Protein AF-A0A069I637-F1 (afdb_monomer_lite)

Sequence (78 aa):
MGLVAAGEGISIVPSSVHGLKRDDISYKELDDPNLVSPIIMSTRSLDETEEISAMLDMIYRLYEEERLDFLPPGKEPI

Secondary structure (DSSP, 8-state):
-HHHHTTS------GGGGGS--TT--------TT----------TT---HHHHHHHHHHHHHHHHTT---PPTT----

Structure (mmCIF, N/CA/C/O backbone):
data_AF-A0A069I637-F1
#
_entry.id   AF-A0A069I637-F1
#
loop_
_atom_site.group_PDB
_atom_site.id
_atom_site.type_symbol
_atom_site.label_atom_id
_atom_site.label_alt_id
_atom_site.label_comp_id
_atom_site.label_asym_id
_atom_site.label_entity_id
_atom_site.label_seq_id
_atom_site.pdbx_PDB_ins_code
_atom_site.Cartn_x
_atom_site.Cartn_y
_atom_site.Cartn_z
_atom_site.occupancy
_atom_site.B_iso_or_equiv
_atom_site.auth_seq_id
_atom_site.auth_comp_id
_atom_site.auth_asym_id
_atom_site.auth_atom_id
_atom_site.pdbx_PDB_model_num
ATOM 1 N N . MET A 1 1 ? 14.306 -4.064 -9.533 1.00 74.94 1 MET A N 1
ATOM 2 C CA . MET A 1 1 ? 14.261 -3.299 -10.801 1.00 74.94 1 MET A CA 1
ATOM 3 C C . MET A 1 1 ? 15.606 -3.230 -11.509 1.00 74.94 1 MET A C 1
ATOM 5 O O . MET A 1 1 ? 15.635 -3.585 -12.671 1.00 74.94 1 MET A O 1
ATOM 9 N N . GLY A 1 2 ? 16.718 -2.868 -10.850 1.00 82.19 2 GLY A N 1
ATOM 10 C CA . GLY A 1 2 ? 18.032 -2.773 -11.521 1.00 82.19 2 GLY A CA 1
ATOM 11 C C . GLY A 1 2 ? 18.484 -4.036 -12.273 1.00 82.19 2 GLY A C 1
ATOM 12 O O . GLY A 1 2 ? 18.971 -3.923 -13.386 1.00 82.19 2 GLY A O 1
ATOM 13 N N . LEU A 1 3 ? 18.252 -5.231 -11.71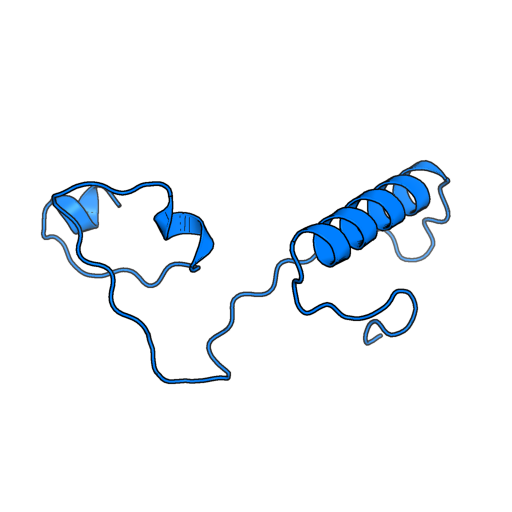6 1.00 87.00 3 LEU A N 1
ATOM 14 C CA . LEU A 1 3 ? 18.569 -6.498 -12.397 1.00 87.00 3 LEU A CA 1
ATOM 15 C C . LEU A 1 3 ? 17.608 -6.823 -13.555 1.00 87.00 3 LEU A C 1
ATOM 17 O O . LEU A 1 3 ? 18.029 -7.372 -14.563 1.00 87.00 3 LEU A O 1
ATOM 21 N N . VAL A 1 4 ? 16.334 -6.430 -13.441 1.00 89.31 4 VAL A N 1
ATOM 22 C CA . VAL A 1 4 ? 15.350 -6.564 -14.532 1.00 89.31 4 VAL A CA 1
ATOM 23 C C . VAL A 1 4 ? 15.737 -5.645 -15.695 1.00 89.31 4 VAL A C 1
ATOM 25 O O . VAL A 1 4 ? 15.797 -6.093 -16.832 1.00 89.31 4 VAL A O 1
ATOM 28 N N . ALA A 1 5 ? 16.099 -4.393 -15.396 1.00 86.12 5 ALA A N 1
ATOM 29 C CA . ALA A 1 5 ? 16.645 -3.438 -16.363 1.00 86.12 5 ALA A CA 1
ATOM 30 C C . ALA A 1 5 ? 17.956 -3.917 -17.013 1.00 86.12 5 ALA A C 1
ATOM 32 O O . ALA A 1 5 ? 18.203 -3.643 -18.182 1.00 86.12 5 ALA A O 1
ATOM 33 N N . ALA A 1 6 ? 18.791 -4.655 -16.275 1.00 89.00 6 ALA A N 1
ATOM 34 C CA . ALA A 1 6 ? 20.019 -5.252 -16.801 1.00 89.00 6 ALA A CA 1
ATOM 35 C C . ALA A 1 6 ? 19.779 -6.498 -17.679 1.00 89.00 6 ALA A C 1
ATOM 37 O O . ALA A 1 6 ? 20.731 -7.021 -18.250 1.00 89.00 6 ALA A O 1
ATOM 38 N N . GLY A 1 7 ? 18.533 -6.971 -17.807 1.00 86.62 7 GLY A N 1
ATOM 39 C CA . GLY A 1 7 ? 18.184 -8.130 -18.631 1.00 86.62 7 GLY A CA 1
ATOM 40 C C . GLY A 1 7 ? 18.362 -9.490 -17.948 1.00 86.62 7 GLY A C 1
ATOM 41 O O . GLY A 1 7 ? 18.267 -10.512 -18.620 1.00 86.62 7 GLY A O 1
ATOM 42 N N . GLU A 1 8 ? 18.570 -9.532 -16.628 1.00 93.50 8 GLU A N 1
ATOM 43 C CA . GLU A 1 8 ? 18.807 -10.784 -15.886 1.00 93.50 8 GLU A CA 1
ATOM 44 C C . GLU A 1 8 ? 17.539 -11.640 -15.712 1.00 93.50 8 GLU A C 1
ATOM 46 O O . GLU A 1 8 ? 17.618 -12.822 -15.382 1.00 93.50 8 GLU A O 1
ATOM 51 N N . GLY A 1 9 ? 16.349 -11.068 -15.917 1.00 92.44 9 GLY A N 1
ATOM 52 C CA . GLY A 1 9 ? 15.096 -11.814 -15.820 1.00 92.44 9 GLY A CA 1
ATOM 53 C C . GLY A 1 9 ? 13.861 -10.945 -15.608 1.00 92.44 9 GLY A C 1
ATOM 54 O O . GLY A 1 9 ? 13.848 -9.759 -15.935 1.00 92.44 9 GLY A O 1
ATOM 55 N N . ILE A 1 10 ? 12.814 -11.556 -15.046 1.00 92.81 10 ILE A N 1
ATOM 56 C CA . ILE A 1 10 ? 11.515 -10.926 -14.768 1.00 92.81 10 ILE A CA 1
ATOM 57 C C . ILE A 1 10 ? 11.235 -10.867 -13.262 1.00 92.81 10 ILE A C 1
ATOM 59 O O . ILE A 1 10 ? 11.753 -11.672 -12.492 1.00 92.81 10 ILE A O 1
ATOM 63 N N . SER A 1 11 ? 10.382 -9.933 -12.843 1.00 91.81 11 SER A N 1
ATOM 64 C CA . SER A 1 11 ? 9.883 -9.836 -11.467 1.00 91.81 11 SER A CA 1
ATOM 65 C C . SER A 1 11 ? 8.393 -9.522 -11.482 1.00 91.81 11 SER A C 1
ATOM 67 O O . SER A 1 11 ? 7.945 -8.711 -12.289 1.00 91.81 11 SER A O 1
ATOM 69 N N . ILE A 1 12 ? 7.647 -10.117 -10.554 1.00 91.56 12 ILE A N 1
ATOM 70 C CA . ILE A 1 12 ? 6.268 -9.718 -10.256 1.00 91.56 12 ILE A CA 1
ATOM 71 C C . ILE A 1 12 ? 6.340 -8.600 -9.218 1.00 91.56 12 ILE A C 1
ATOM 73 O O . ILE A 1 12 ? 7.109 -8.697 -8.260 1.00 91.56 12 ILE A O 1
ATOM 77 N N . VAL A 1 13 ? 5.595 -7.521 -9.436 1.00 90.62 13 VAL A N 1
ATOM 78 C CA . VAL A 1 13 ? 5.562 -6.361 -8.541 1.00 90.62 13 VAL A CA 1
ATOM 79 C C . VAL A 1 13 ? 4.121 -5.883 -8.363 1.00 90.62 13 VAL A C 1
ATOM 81 O O . VAL A 1 13 ? 3.327 -6.028 -9.292 1.00 90.62 13 VAL A O 1
ATOM 84 N N . PRO A 1 14 ? 3.770 -5.289 -7.210 1.00 90.50 14 PRO A N 1
ATOM 85 C CA . PRO A 1 14 ? 2.497 -4.596 -7.057 1.00 90.50 14 PRO A CA 1
ATOM 86 C C . PRO A 1 14 ? 2.381 -3.416 -8.030 1.00 90.50 14 PRO A C 1
ATOM 88 O O . PRO A 1 14 ? 3.382 -2.784 -8.381 1.00 90.50 14 PRO A O 1
ATOM 91 N N . SER A 1 15 ? 1.149 -3.060 -8.398 1.00 87.12 15 SER A N 1
ATOM 92 C CA . SER A 1 15 ? 0.848 -1.921 -9.279 1.00 87.12 15 SER A CA 1
ATOM 93 C C . SER A 1 15 ? 1.402 -0.587 -8.760 1.00 87.12 15 SER A C 1
ATOM 95 O O . SER A 1 15 ? 1.774 0.278 -9.550 1.00 87.12 15 SER A O 1
ATOM 97 N N . SER A 1 16 ? 1.558 -0.434 -7.442 1.00 84.75 16 SER A N 1
ATOM 98 C CA . SER A 1 16 ? 2.141 0.761 -6.815 1.00 84.75 16 SER A CA 1
ATOM 99 C C . SER A 1 16 ? 3.598 1.034 -7.220 1.00 84.75 16 SER A C 1
ATOM 101 O O . SER A 1 16 ? 4.045 2.180 -7.171 1.00 84.75 16 SER A O 1
ATOM 103 N N . VAL A 1 17 ? 4.343 0.022 -7.688 1.00 83.88 17 VAL A N 1
ATOM 104 C CA . VAL A 1 17 ? 5.740 0.173 -8.145 1.00 83.88 17 VAL A CA 1
ATOM 105 C C . VAL A 1 17 ? 5.828 0.873 -9.507 1.00 83.88 17 VAL A C 1
ATOM 107 O O . VAL A 1 17 ? 6.884 1.397 -9.863 1.00 83.88 17 VAL A O 1
ATOM 110 N N . HIS A 1 18 ? 4.717 0.972 -10.245 1.00 75.12 18 HIS A N 1
ATOM 111 C CA . HIS A 1 18 ? 4.674 1.585 -11.573 1.00 75.12 18 HIS A CA 1
ATOM 112 C C . HIS A 1 18 ? 5.146 3.055 -11.562 1.00 75.12 18 HIS A C 1
ATOM 114 O O . HIS A 1 18 ? 5.676 3.530 -12.562 1.00 75.12 18 HIS A O 1
ATOM 120 N N . GLY A 1 19 ? 5.042 3.770 -10.433 1.00 67.12 19 GLY A N 1
ATOM 121 C CA . GLY A 1 19 ? 5.543 5.146 -10.282 1.00 67.12 19 GLY A CA 1
ATOM 122 C C . GLY A 1 19 ? 7.065 5.300 -10.441 1.00 67.12 19 GLY A C 1
ATOM 123 O O . GLY A 1 19 ? 7.542 6.383 -10.769 1.00 67.12 19 GLY A O 1
ATOM 124 N N . LEU A 1 20 ? 7.834 4.216 -10.296 1.00 67.38 20 LEU A N 1
ATOM 125 C CA . LEU A 1 20 ? 9.281 4.170 -10.542 1.00 67.38 20 LEU A CA 1
ATOM 126 C C . LEU A 1 20 ? 9.584 3.859 -12.017 1.00 67.38 20 LEU A C 1
ATOM 128 O O . LEU A 1 20 ? 10.408 2.989 -12.318 1.00 67.38 20 LEU A O 1
ATOM 132 N N . LYS A 1 21 ? 8.889 4.530 -12.948 1.00 63.78 21 LYS A N 1
ATOM 133 C CA . LYS A 1 21 ? 9.092 4.322 -14.388 1.00 63.78 21 LYS A CA 1
ATOM 134 C C . LYS A 1 21 ? 10.556 4.561 -14.743 1.00 63.78 21 LYS A C 1
ATOM 136 O O . LYS A 1 21 ? 11.090 5.648 -14.541 1.00 63.78 21 LYS A O 1
ATOM 141 N N . ARG A 1 22 ? 11.179 3.529 -15.301 1.00 70.62 22 ARG A N 1
ATOM 142 C CA . ARG A 1 22 ? 12.397 3.647 -16.088 1.00 70.62 22 ARG A CA 1
ATOM 143 C C . ARG A 1 22 ? 12.074 3.229 -17.510 1.00 70.62 22 ARG A C 1
ATOM 145 O O . ARG A 1 22 ? 11.308 2.288 -17.707 1.00 70.62 22 ARG A O 1
ATOM 152 N N . ASP A 1 23 ? 12.678 3.911 -18.471 1.00 73.81 23 ASP A N 1
ATOM 153 C CA . ASP A 1 23 ? 12.434 3.673 -19.896 1.00 73.81 23 ASP A CA 1
ATOM 154 C C . ASP A 1 23 ? 12.898 2.276 -20.353 1.00 73.81 23 ASP A C 1
ATOM 156 O O . ASP A 1 23 ? 12.455 1.780 -21.385 1.00 73.81 23 ASP A O 1
ATOM 160 N N . ASP A 1 24 ? 13.764 1.624 -19.570 1.00 82.38 24 ASP A N 1
ATOM 161 C CA . ASP A 1 24 ? 14.330 0.297 -19.830 1.00 82.38 24 ASP A CA 1
ATOM 162 C C . ASP A 1 24 ? 13.491 -0.869 -19.273 1.00 82.38 24 ASP A C 1
ATOM 164 O O . ASP A 1 24 ? 13.884 -2.028 -19.414 1.00 82.38 24 ASP A O 1
ATOM 168 N N . ILE A 1 25 ? 12.327 -0.604 -18.664 1.00 86.94 25 ILE A N 1
ATOM 169 C CA . ILE A 1 25 ? 11.460 -1.642 -18.091 1.00 86.94 25 ILE A CA 1
ATOM 170 C C . ILE A 1 25 ? 10.045 -1.540 -18.660 1.00 86.94 25 ILE A C 1
ATOM 172 O O . ILE A 1 25 ? 9.369 -0.520 -18.548 1.00 86.94 25 ILE A O 1
ATOM 176 N N . SER A 1 26 ? 9.566 -2.653 -19.217 1.00 87.88 26 SER A N 1
ATOM 177 C CA . SER A 1 26 ? 8.169 -2.817 -19.623 1.00 87.88 26 SER A CA 1
ATOM 178 C C . SER A 1 26 ? 7.371 -3.515 -18.525 1.00 87.88 26 SER A C 1
ATOM 180 O O . SER A 1 26 ? 7.770 -4.572 -18.038 1.00 87.88 26 SER A O 1
ATOM 182 N N . TYR A 1 27 ? 6.222 -2.945 -18.166 1.00 89.50 27 TYR A N 1
ATOM 183 C CA . TYR A 1 27 ? 5.264 -3.562 -17.250 1.00 89.50 27 TYR A CA 1
ATOM 184 C C . TYR A 1 27 ? 4.205 -4.323 -18.048 1.00 89.50 27 TYR A C 1
ATOM 186 O O . TYR A 1 27 ? 3.719 -3.830 -19.068 1.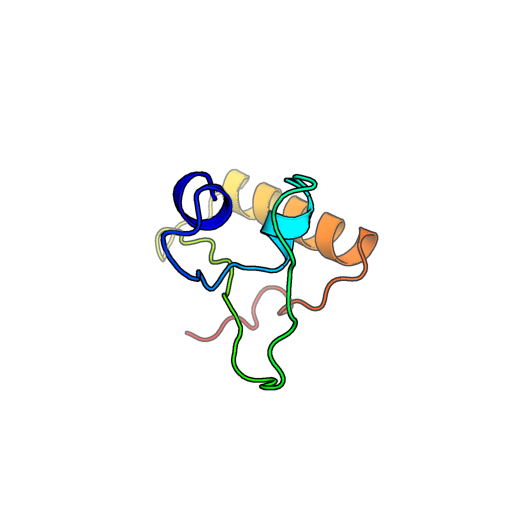00 89.50 27 TYR A O 1
ATOM 194 N N . LYS A 1 28 ? 3.843 -5.520 -17.582 1.00 89.81 28 LYS A N 1
ATOM 195 C CA . LYS A 1 28 ? 2.773 -6.334 -18.160 1.00 89.81 28 LYS A CA 1
ATOM 196 C C . LYS A 1 28 ? 1.777 -6.700 -17.069 1.00 89.81 28 LYS A C 1
ATOM 198 O O . LYS A 1 28 ? 2.176 -7.250 -16.047 1.00 89.81 28 LYS A O 1
ATOM 203 N N . GLU A 1 29 ? 0.506 -6.412 -17.324 1.00 89.69 29 GLU A N 1
ATOM 204 C CA . GLU A 1 29 ? -0.594 -6.800 -16.442 1.00 89.69 29 GLU A CA 1
ATOM 205 C C . GLU A 1 29 ? -0.770 -8.324 -16.424 1.00 89.69 29 GLU A C 1
ATOM 207 O O . GLU A 1 29 ? -0.561 -9.006 -17.436 1.00 89.69 29 GLU A O 1
ATOM 212 N N . LEU A 1 30 ? -1.150 -8.850 -15.262 1.00 90.50 30 LEU A N 1
ATOM 213 C CA . LEU A 1 30 ? -1.443 -10.264 -15.054 1.00 90.50 30 LEU A CA 1
ATOM 214 C C . LEU A 1 30 ? -2.965 -10.439 -14.960 1.00 90.50 30 LEU A C 1
ATOM 216 O O . LEU A 1 30 ? -3.611 -9.811 -14.129 1.00 90.50 30 LEU A O 1
ATOM 220 N N . ASP A 1 31 ? -3.524 -11.281 -15.829 1.00 86.44 31 ASP A N 1
ATOM 221 C CA . ASP A 1 31 ? -4.965 -11.564 -15.927 1.00 86.44 31 ASP A CA 1
ATOM 222 C C . ASP A 1 31 ? -5.372 -12.690 -14.963 1.00 86.44 31 ASP A C 1
ATOM 224 O O . ASP A 1 31 ? -5.719 -13.799 -15.367 1.00 86.44 31 ASP A O 1
ATOM 228 N N . ASP A 1 32 ? -5.245 -12.425 -13.666 1.00 88.31 32 ASP A N 1
ATOM 229 C CA . ASP A 1 32 ? -5.856 -13.254 -12.629 1.00 88.31 32 ASP A CA 1
ATOM 230 C C . ASP A 1 32 ? -6.418 -12.333 -11.538 1.00 88.31 32 ASP A C 1
ATOM 232 O O . ASP A 1 32 ? -5.642 -11.675 -10.839 1.00 88.31 32 ASP A O 1
ATOM 236 N N . PRO A 1 33 ? -7.750 -12.273 -11.358 1.00 81.75 33 PRO A N 1
ATOM 237 C CA . PRO A 1 33 ? -8.368 -11.392 -10.371 1.00 81.75 33 PRO A CA 1
ATOM 238 C C . PRO A 1 33 ? -7.994 -11.740 -8.922 1.00 81.75 33 PRO A C 1
ATOM 240 O O . PRO A 1 33 ? -8.167 -10.905 -8.039 1.00 81.75 33 PRO A O 1
ATOM 243 N N . ASN A 1 34 ? -7.481 -12.946 -8.656 1.00 86.19 34 ASN A N 1
ATOM 244 C CA . ASN A 1 34 ? -7.028 -13.353 -7.324 1.00 86.19 34 ASN A CA 1
ATOM 245 C C . ASN A 1 34 ? -5.547 -13.041 -7.082 1.00 86.19 34 ASN A C 1
ATOM 247 O O . ASN A 1 34 ? -5.068 -13.201 -5.957 1.00 86.19 34 ASN A O 1
ATOM 251 N N . LEU A 1 35 ? -4.805 -12.608 -8.106 1.00 89.69 35 LEU A N 1
ATOM 252 C CA . LEU A 1 35 ? -3.387 -12.293 -7.982 1.00 89.69 35 LEU A CA 1
ATOM 253 C C . LEU A 1 35 ? -3.199 -10.879 -7.426 1.00 89.69 35 LEU A C 1
ATOM 255 O O . LEU A 1 35 ? -2.769 -9.949 -8.108 1.00 89.69 35 LEU A O 1
ATOM 259 N N . VAL A 1 36 ? -3.533 -10.738 -6.147 1.00 88.94 36 VAL A N 1
ATOM 260 C CA . VAL A 1 36 ? -3.447 -9.487 -5.396 1.00 88.94 36 VAL A CA 1
ATOM 261 C C . VAL A 1 36 ? -2.325 -9.538 -4.363 1.00 88.94 36 VAL A C 1
ATOM 263 O O . VAL A 1 36 ? -1.946 -10.596 -3.865 1.00 88.94 36 VAL A O 1
ATOM 266 N N . SER A 1 37 ? -1.801 -8.366 -4.013 1.00 89.88 37 SER A N 1
ATOM 267 C CA . SER A 1 37 ? -0.831 -8.192 -2.930 1.00 89.88 37 SER A CA 1
ATOM 268 C C . SER A 1 37 ? -1.455 -7.291 -1.861 1.00 89.88 37 SER A C 1
ATOM 270 O O . SER A 1 37 ? -1.422 -6.070 -2.032 1.00 89.88 37 SER A O 1
ATOM 272 N N . PRO A 1 38 ? -2.044 -7.843 -0.784 1.00 89.19 38 PRO A N 1
ATOM 273 C CA . PRO A 1 38 ? -2.715 -7.038 0.231 1.00 89.19 38 PRO A CA 1
ATOM 274 C C . PRO A 1 38 ? -1.721 -6.162 1.005 1.00 89.19 38 PRO A C 1
ATOM 276 O O . PRO A 1 38 ? -0.603 -6.581 1.307 1.00 89.19 38 PRO A O 1
ATOM 279 N N . ILE A 1 39 ? -2.155 -4.952 1.359 1.00 88.94 39 ILE A N 1
ATOM 280 C CA . ILE A 1 39 ? -1.469 -4.085 2.322 1.00 88.94 39 ILE A CA 1
ATOM 281 C C . ILE A 1 39 ? -2.151 -4.296 3.671 1.00 88.94 39 ILE A C 1
ATOM 283 O O . ILE A 1 39 ? -3.365 -4.149 3.774 1.00 88.94 39 ILE A O 1
ATOM 287 N N . ILE A 1 40 ? -1.380 -4.672 4.692 1.00 89.19 40 ILE A N 1
ATOM 288 C CA . ILE A 1 40 ? -1.908 -5.057 6.006 1.00 89.19 40 ILE A CA 1
ATOM 289 C C . ILE A 1 40 ? -1.300 -4.150 7.073 1.00 89.19 40 ILE A C 1
ATOM 291 O O . ILE A 1 40 ? -0.079 -4.025 7.169 1.00 89.19 40 ILE A O 1
ATOM 295 N N . MET A 1 41 ? -2.157 -3.554 7.900 1.00 88.88 41 MET A N 1
ATOM 296 C CA . MET A 1 41 ? -1.765 -2.893 9.141 1.00 88.88 41 MET A CA 1
ATOM 297 C C . MET A 1 41 ? -2.032 -3.852 10.302 1.00 88.88 41 MET A C 1
ATOM 299 O O . MET A 1 41 ? -3.168 -4.251 10.531 1.00 88.88 41 MET A O 1
ATOM 303 N N . SER A 1 42 ? -0.984 -4.245 11.026 1.00 89.12 42 SER A N 1
ATOM 304 C CA . SER A 1 42 ? -1.102 -5.115 12.201 1.00 89.12 42 SER A CA 1
ATOM 305 C C . SER A 1 42 ? -0.902 -4.316 13.481 1.00 89.12 42 SER A C 1
ATOM 307 O O . SER A 1 42 ? 0.079 -3.584 13.618 1.00 89.12 42 SER A O 1
ATOM 309 N N . THR A 1 43 ? -1.805 -4.501 14.437 1.00 88.50 43 THR A N 1
ATOM 310 C CA . THR A 1 43 ? -1.755 -3.890 15.770 1.00 88.50 43 THR A CA 1
ATOM 311 C C . THR A 1 43 ? -1.810 -4.983 16.837 1.00 88.50 43 THR A C 1
ATOM 313 O O . THR A 1 43 ? -2.013 -6.163 16.536 1.00 88.50 43 THR A O 1
ATOM 316 N N . ARG A 1 44 ? -1.574 -4.629 18.105 1.00 89.31 44 ARG A N 1
ATOM 317 C CA . ARG A 1 44 ? -1.779 -5.589 19.200 1.00 89.31 44 ARG A CA 1
ATOM 318 C C . ARG A 1 44 ? -3.287 -5.800 19.375 1.00 89.31 44 ARG A C 1
ATOM 320 O O . ARG A 1 44 ? -4.045 -4.844 19.307 1.00 89.31 44 ARG A O 1
ATOM 327 N N . SER A 1 45 ? -3.718 -7.027 19.663 1.00 80.94 45 SER A N 1
ATOM 328 C CA . SER A 1 45 ? -5.145 -7.409 19.685 1.00 80.94 45 SER A CA 1
ATOM 329 C C . SER A 1 45 ? -6.035 -6.650 20.682 1.00 80.94 45 SER A C 1
ATOM 331 O O . SER A 1 45 ? -7.249 -6.746 20.589 1.00 80.94 45 SER A O 1
ATOM 333 N N . LEU A 1 46 ? -5.451 -5.948 21.653 1.00 82.31 46 LEU A N 1
ATOM 334 C CA . LEU A 1 46 ? -6.157 -5.168 22.680 1.00 82.31 46 LEU A CA 1
ATOM 335 C C . LEU A 1 46 ? -5.673 -3.708 22.689 1.00 82.31 46 LEU A C 1
ATOM 337 O O . LEU A 1 46 ? -5.696 -3.040 23.721 1.00 82.31 46 LEU A O 1
ATOM 341 N N . ASP A 1 47 ? -5.125 -3.247 21.564 1.00 82.56 47 ASP A N 1
ATOM 342 C CA . ASP A 1 47 ? -4.650 -1.877 21.406 1.00 82.56 47 ASP A CA 1
ATOM 343 C C . ASP A 1 47 ? -5.814 -0.959 21.030 1.00 82.56 47 ASP A C 1
ATOM 345 O O . ASP A 1 47 ? -6.181 -0.847 19.864 1.00 82.56 47 ASP A O 1
ATOM 349 N N . GLU A 1 48 ? -6.402 -0.321 22.038 1.00 83.06 48 GLU A N 1
ATOM 350 C CA . GLU A 1 48 ? -7.512 0.632 21.891 1.00 83.06 48 GLU A CA 1
ATOM 351 C C . GLU A 1 48 ? -7.027 2.084 22.016 1.00 83.06 48 GLU A C 1
ATOM 353 O O . GLU A 1 48 ? -7.729 2.962 22.516 1.00 83.06 48 GLU A O 1
ATOM 358 N N . THR A 1 49 ? -5.782 2.340 21.615 1.00 92.12 49 THR A N 1
ATOM 359 C CA . THR A 1 49 ? -5.196 3.679 21.689 1.00 92.12 49 THR A CA 1
ATOM 360 C C . THR A 1 49 ? -5.861 4.643 20.705 1.00 92.12 49 THR A C 1
ATOM 362 O O . THR A 1 49 ? -6.242 4.283 19.583 1.00 92.12 49 THR A O 1
ATOM 365 N N . GLU A 1 50 ? -5.992 5.905 21.124 1.00 93.75 50 GLU A N 1
ATOM 366 C CA . GLU A 1 50 ? -6.565 6.964 20.288 1.00 93.75 50 GLU A CA 1
ATOM 367 C C . GLU A 1 50 ? -5.722 7.186 19.026 1.00 93.75 50 GLU A C 1
ATOM 369 O O . GLU A 1 50 ? -6.263 7.479 17.963 1.00 93.75 50 GLU A O 1
ATOM 374 N N . GLU A 1 51 ? -4.406 6.979 19.105 1.00 93.62 5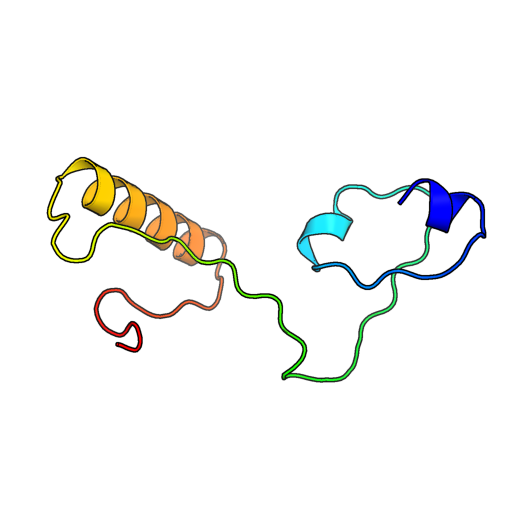1 GLU A N 1
ATOM 375 C CA . GLU A 1 51 ? -3.476 7.133 17.989 1.00 93.62 51 GLU A CA 1
ATOM 376 C C . GLU A 1 51 ? -3.746 6.138 16.854 1.00 93.62 51 GLU A C 1
ATOM 378 O O . GLU A 1 51 ? -3.710 6.518 15.682 1.00 93.62 51 GLU A O 1
ATOM 383 N N . ILE A 1 52 ? -4.036 4.875 17.184 1.00 91.25 52 ILE A N 1
ATOM 384 C CA . ILE A 1 52 ? -4.350 3.843 16.186 1.00 91.25 52 ILE A CA 1
ATOM 385 C C . ILE A 1 52 ? -5.693 4.145 15.527 1.00 91.25 52 ILE A C 1
ATOM 387 O O . ILE A 1 52 ? -5.798 4.076 14.303 1.00 91.25 52 ILE A O 1
ATOM 391 N N . SER A 1 53 ? -6.686 4.547 16.321 1.00 89.88 53 SER A N 1
ATOM 392 C CA . SER A 1 53 ? -8.001 4.944 15.807 1.00 89.88 53 SER A CA 1
ATOM 393 C C . SER A 1 53 ? -7.885 6.151 14.870 1.00 89.88 53 SER A C 1
ATOM 395 O O . SER A 1 53 ? -8.362 6.105 13.740 1.00 89.88 53 SER A O 1
ATOM 397 N N . ALA A 1 54 ? -7.146 7.188 15.276 1.00 93.81 54 ALA A N 1
ATOM 398 C CA . ALA A 1 54 ? -6.910 8.375 14.457 1.00 93.81 54 ALA A CA 1
ATOM 399 C C . ALA A 1 54 ? -6.144 8.061 13.158 1.00 93.81 54 ALA A C 1
ATOM 401 O O . ALA A 1 54 ? -6.409 8.665 12.115 1.00 93.81 54 ALA A O 1
ATOM 402 N N . MET A 1 55 ? -5.198 7.117 13.199 1.00 93.62 55 MET A N 1
ATOM 403 C CA . MET A 1 55 ? -4.477 6.662 12.010 1.00 93.62 55 MET A CA 1
ATOM 404 C C . MET A 1 55 ? -5.398 5.905 11.047 1.00 93.62 55 MET A C 1
ATOM 406 O O . MET A 1 55 ? -5.362 6.177 9.848 1.00 93.62 55 MET A O 1
ATOM 410 N N . LEU A 1 56 ? -6.237 4.998 11.554 1.00 91.50 56 LEU A N 1
ATOM 411 C CA . LEU A 1 56 ? -7.220 4.277 10.741 1.00 91.50 56 LEU A CA 1
ATOM 412 C C . LEU A 1 56 ? -8.231 5.235 10.106 1.00 91.50 56 LEU A C 1
ATOM 414 O O . LEU A 1 56 ? -8.467 5.146 8.904 1.00 91.50 56 LEU A O 1
ATOM 418 N N . ASP A 1 57 ? -8.747 6.202 10.867 1.00 92.94 57 ASP A N 1
ATOM 419 C CA . ASP A 1 57 ? -9.648 7.236 10.348 1.00 92.94 57 ASP A CA 1
ATOM 420 C C . ASP A 1 57 ? -8.998 8.026 9.204 1.00 92.94 57 ASP A C 1
ATOM 422 O O . ASP A 1 57 ? -9.626 8.285 8.177 1.00 92.94 57 ASP A O 1
ATOM 426 N N . MET A 1 58 ? -7.719 8.391 9.345 1.00 95.25 58 MET A N 1
ATOM 427 C CA . MET A 1 58 ? -6.969 9.068 8.285 1.00 95.25 58 MET A CA 1
ATOM 428 C C . MET A 1 58 ? -6.810 8.188 7.037 1.00 95.25 58 MET A C 1
ATOM 430 O O . MET A 1 58 ? -6.990 8.679 5.923 1.00 95.25 58 MET A O 1
ATOM 434 N N . ILE A 1 59 ? -6.489 6.902 7.212 1.00 94.25 59 ILE A N 1
ATOM 435 C CA . ILE A 1 59 ? -6.322 5.948 6.106 1.00 94.25 59 ILE A CA 1
ATOM 436 C C . ILE A 1 59 ? -7.641 5.759 5.350 1.00 94.25 59 ILE A C 1
ATOM 438 O O . ILE A 1 59 ? -7.652 5.866 4.125 1.00 94.25 59 ILE A O 1
ATOM 442 N N . TYR A 1 60 ? -8.752 5.532 6.057 1.00 93.56 60 TYR A N 1
ATOM 443 C CA . TYR A 1 60 ? -10.056 5.331 5.423 1.00 93.56 60 TYR A CA 1
ATOM 444 C C . TYR A 1 60 ? -10.532 6.575 4.674 1.00 93.56 60 TYR A C 1
ATOM 446 O O . TYR A 1 60 ? -11.023 6.458 3.554 1.00 93.56 60 TYR A O 1
ATOM 454 N N . ARG A 1 61 ? -10.303 7.772 5.225 1.00 94.94 61 ARG A N 1
ATOM 455 C CA . ARG A 1 61 ? -10.590 9.026 4.510 1.00 94.94 61 ARG A CA 1
ATOM 456 C C . ARG A 1 61 ? -9.795 9.141 3.213 1.00 94.94 61 ARG A C 1
ATOM 458 O O . ARG A 1 61 ? -10.363 9.511 2.192 1.00 94.94 61 ARG A O 1
ATOM 465 N N . LEU A 1 62 ? -8.512 8.775 3.225 1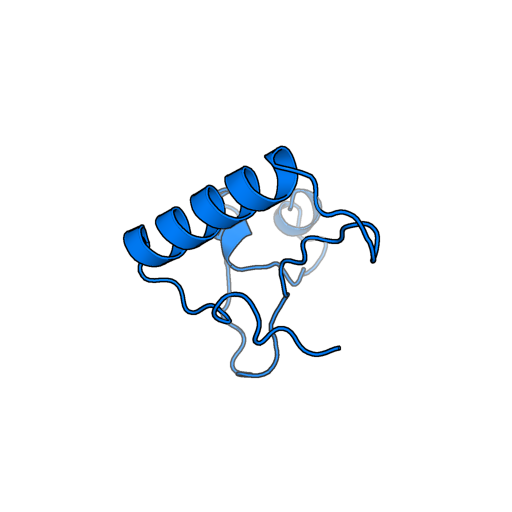.00 95.38 62 LEU A N 1
ATOM 466 C CA . LEU A 1 62 ? -7.696 8.773 2.010 1.00 95.38 62 LEU A CA 1
ATOM 467 C C . LEU A 1 62 ? -8.200 7.747 0.984 1.00 95.38 62 LEU A C 1
ATOM 469 O O . LEU A 1 62 ? -8.214 8.024 -0.212 1.00 95.38 62 LEU A O 1
ATOM 473 N N . TYR A 1 63 ? -8.639 6.570 1.434 1.00 94.25 63 TYR A N 1
ATOM 474 C CA . TYR A 1 63 ? -9.219 5.565 0.543 1.00 94.25 63 TYR A CA 1
ATOM 475 C C . TYR A 1 63 ? -10.510 6.052 -0.119 1.00 94.25 63 TYR A C 1
ATOM 477 O O . TYR A 1 63 ? -10.701 5.822 -1.312 1.00 94.25 63 TYR A O 1
ATOM 485 N N . GLU A 1 64 ? -11.366 6.765 0.616 1.00 94.25 64 GLU A N 1
ATOM 486 C CA . GLU A 1 64 ? -12.559 7.406 0.054 1.00 94.25 64 GLU A CA 1
ATOM 487 C C . GLU A 1 64 ? -12.201 8.495 -0.969 1.00 94.25 64 GLU A C 1
ATOM 489 O O . GLU A 1 64 ? -12.786 8.534 -2.055 1.00 94.25 64 GLU A O 1
ATOM 494 N N . GLU A 1 65 ? -11.230 9.357 -0.648 1.00 96.25 65 GLU A N 1
ATOM 495 C CA . GLU A 1 65 ? -10.760 10.440 -1.523 1.00 96.25 65 GLU A CA 1
ATOM 496 C C . GLU A 1 65 ? -10.202 9.905 -2.852 1.00 96.25 65 GLU A C 1
ATOM 498 O O . GLU A 1 65 ? -10.561 10.401 -3.924 1.00 96.25 65 GLU A O 1
ATOM 503 N N . GLU A 1 66 ? -9.397 8.843 -2.791 1.00 93.75 66 GLU A N 1
ATOM 504 C CA . GLU A 1 66 ? -8.787 8.185 -3.953 1.00 93.75 66 GLU A CA 1
ATOM 505 C C . GLU A 1 66 ? -9.721 7.166 -4.638 1.00 93.75 66 GLU A C 1
ATOM 507 O O . GL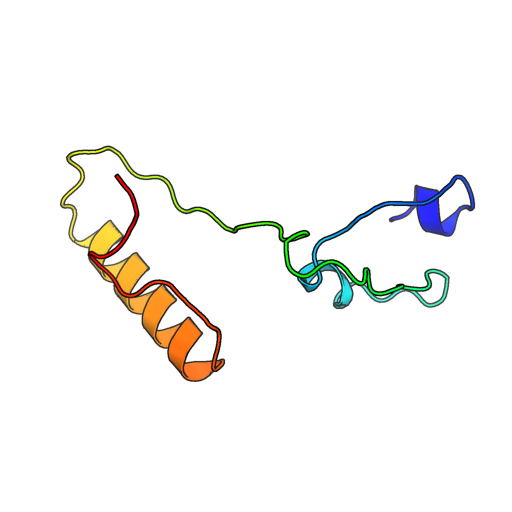U A 1 66 ? -9.362 6.587 -5.665 1.00 93.75 66 GLU A O 1
ATOM 512 N N . ARG A 1 67 ? -10.938 6.961 -4.108 1.00 94.06 67 ARG A N 1
ATOM 513 C CA . ARG A 1 67 ? -11.930 5.975 -4.584 1.00 94.06 67 ARG A CA 1
ATOM 514 C C . ARG A 1 67 ? -11.368 4.554 -4.686 1.00 94.06 67 ARG A C 1
ATOM 516 O O . ARG A 1 67 ? -11.606 3.852 -5.670 1.00 94.06 67 ARG A O 1
ATOM 523 N N . LEU A 1 68 ? -10.613 4.147 -3.675 1.00 90.38 68 LEU A N 1
ATOM 524 C CA . LEU A 1 68 ? -10.094 2.790 -3.553 1.00 90.38 68 LEU A CA 1
ATOM 525 C C . LEU A 1 68 ? -11.169 1.864 -2.979 1.00 90.38 68 LEU A C 1
ATOM 527 O O . LEU A 1 68 ? -11.964 2.272 -2.135 1.00 90.38 68 LEU A O 1
ATOM 531 N N . ASP A 1 69 ? -11.167 0.602 -3.401 1.00 88.12 69 ASP A N 1
ATOM 532 C CA . ASP A 1 69 ? -11.965 -0.434 -2.748 1.00 88.12 69 ASP A CA 1
ATOM 533 C C . ASP A 1 69 ? -11.290 -0.838 -1.431 1.00 88.12 69 ASP A C 1
ATOM 535 O O . ASP A 1 69 ? -10.109 -1.196 -1.407 1.00 88.12 69 ASP A O 1
ATOM 539 N N . PHE A 1 70 ? -12.035 -0.801 -0.326 1.00 87.50 70 PHE A N 1
ATOM 540 C CA . PHE A 1 70 ? -11.536 -1.187 0.993 1.00 87.50 70 PHE A CA 1
ATOM 541 C C . PHE A 1 70 ? -12.587 -1.937 1.812 1.00 87.50 70 PHE A C 1
ATOM 543 O O . PHE A 1 70 ? -13.793 -1.839 1.573 1.00 87.50 70 PHE A O 1
ATOM 550 N N . LEU A 1 71 ? -12.119 -2.699 2.801 1.00 82.88 71 LEU A N 1
ATOM 551 C CA . LEU A 1 71 ? -12.990 -3.305 3.804 1.00 82.88 71 LEU A CA 1
ATOM 552 C C . LEU A 1 71 ? -13.385 -2.231 4.820 1.00 82.88 71 LEU A C 1
ATOM 554 O O . LEU A 1 71 ? -12.492 -1.609 5.385 1.00 82.88 71 LEU A O 1
ATOM 558 N N . PRO A 1 72 ? -14.684 -1.988 5.061 1.00 77.31 72 PRO A N 1
ATOM 559 C CA . PRO A 1 72 ? -15.092 -0.966 6.009 1.00 77.31 72 PRO A CA 1
ATOM 560 C C . PRO A 1 72 ? -14.664 -1.349 7.435 1.00 77.31 72 PRO A C 1
ATOM 562 O O . PRO A 1 72 ? -14.699 -2.541 7.773 1.00 77.31 72 PRO A O 1
ATOM 565 N N . PRO A 1 73 ? -14.326 -0.356 8.278 1.00 74.75 73 PRO A N 1
ATOM 566 C CA . PRO A 1 73 ? -13.874 -0.601 9.642 1.00 74.75 73 PRO A CA 1
ATOM 567 C C . PRO A 1 73 ? -14.863 -1.471 10.428 1.00 74.75 73 PRO A C 1
ATOM 569 O O . PRO A 1 73 ? -16.080 -1.261 10.371 1.00 74.75 73 PRO A O 1
ATOM 572 N N . GLY A 1 74 ? -14.343 -2.464 11.154 1.00 72.12 74 GLY A N 1
ATOM 573 C CA . GLY A 1 74 ? -15.133 -3.391 11.971 1.00 72.12 74 GLY A CA 1
ATOM 574 C C . GLY A 1 74 ? -15.734 -4.576 11.207 1.00 72.12 74 GLY A C 1
ATOM 575 O O . GLY A 1 74 ? -16.502 -5.350 11.783 1.00 72.12 74 GLY A O 1
ATOM 576 N N . LYS A 1 75 ? -15.413 -4.735 9.917 1.00 67.00 75 LYS A N 1
ATOM 577 C CA . LYS A 1 75 ? -15.695 -5.955 9.137 1.00 67.00 75 LYS A CA 1
ATOM 578 C C . LYS A 1 75 ? -14.425 -6.705 8.742 1.00 67.00 75 LYS A C 1
ATOM 580 O O . LYS A 1 75 ? -14.471 -7.529 7.825 1.00 67.00 75 LYS A O 1
ATOM 585 N N . GLU A 1 76 ? -13.303 -6.428 9.402 1.00 66.44 76 GLU A N 1
ATOM 586 C CA . GLU A 1 76 ? -12.080 -7.181 9.167 1.00 66.44 76 GLU A CA 1
ATOM 587 C C . GLU A 1 76 ? -12.283 -8.659 9.575 1.00 66.44 76 GLU A C 1
ATOM 589 O O . GLU A 1 76 ? -12.893 -8.939 10.611 1.00 66.44 76 GLU A O 1
ATOM 594 N N . PRO A 1 77 ? -11.831 -9.628 8.759 1.00 60.34 77 PRO A N 1
ATOM 595 C CA . PRO A 1 77 ? -11.873 -11.035 9.141 1.00 60.34 77 PRO A CA 1
ATOM 596 C C . PRO A 1 77 ? -11.006 -11.272 10.389 1.00 60.34 77 PRO A C 1
ATOM 598 O O . PRO A 1 77 ? -9.871 -10.799 10.448 1.00 60.34 77 PRO A O 1
ATOM 601 N N . ILE A 1 78 ? -11.571 -11.990 11.368 1.00 51.88 78 ILE A N 1
ATOM 602 C CA . ILE A 1 78 ? -10.911 -12.417 12.617 1.00 51.88 78 ILE A CA 1
ATOM 603 C C . ILE A 1 78 ? -9.909 -13.536 12.323 1.00 51.88 78 ILE A C 1
ATOM 605 O O . ILE A 1 78 ? -10.294 -14.472 11.583 1.00 51.88 78 ILE A O 1
#

Foldseek 3Di:
DVCVLVVVDDDDDAPVCCVVDDPSDDDDDDPDPPPDDDDDDD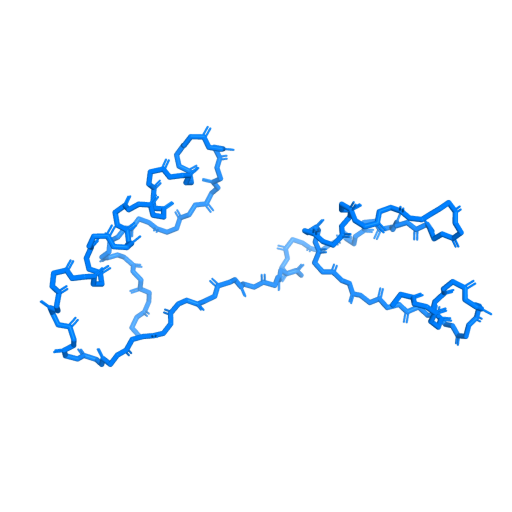DPPPPPDPVVVVVVVVVVVVCVVVVHDDDPPPPDDD

pLDDT: mean 85.76, std 9.14, range [51.88, 96.25]

Radius of gyration: 17.38 Å; chains: 1; bounding box: 36×24×43 Å